Protein AF-A0A4U8UI12-F1 (afdb_monomer)

Structure (mmCIF, N/CA/C/O backbone):
data_AF-A0A4U8UI12-F1
#
_entry.id   AF-A0A4U8UI12-F1
#
loop_
_atom_site.group_PDB
_atom_site.id
_atom_site.type_symbol
_atom_site.label_atom_id
_atom_site.label_alt_id
_atom_site.label_comp_id
_atom_site.label_asym_id
_atom_site.label_entity_id
_atom_site.label_seq_id
_atom_site.pdbx_PDB_ins_code
_atom_site.Cartn_x
_atom_site.Cartn_y
_atom_site.Cartn_z
_atom_site.occupancy
_atom_site.B_iso_or_equiv
_atom_site.auth_seq_id
_atom_site.auth_comp_id
_atom_site.auth_asym_id
_atom_site.auth_atom_id
_atom_site.pdbx_PDB_model_num
ATOM 1 N N . MET A 1 1 ? 2.614 7.982 30.153 1.00 37.03 1 MET A N 1
ATOM 2 C CA . MET A 1 1 ? 3.238 7.340 31.330 1.00 37.03 1 MET A CA 1
ATOM 3 C C . MET A 1 1 ? 2.129 6.973 32.301 1.00 37.03 1 MET A C 1
ATOM 5 O O . MET A 1 1 ? 1.484 7.850 32.853 1.00 37.03 1 MET A O 1
ATOM 9 N N . ILE A 1 2 ? 1.827 5.678 32.359 1.00 34.72 2 ILE A N 1
ATOM 10 C CA . ILE A 1 2 ? 0.685 5.065 33.045 1.00 34.72 2 ILE A CA 1
ATOM 11 C C . ILE A 1 2 ? 1.024 4.913 34.526 1.00 34.72 2 ILE A C 1
ATOM 13 O O . ILE A 1 2 ? 1.987 4.217 34.833 1.00 34.72 2 ILE A O 1
ATOM 17 N N . LYS A 1 3 ? 0.227 5.488 35.432 1.00 36.47 3 LYS A N 1
ATOM 18 C CA . LYS A 1 3 ? 0.131 5.023 36.823 1.00 36.47 3 LYS A CA 1
ATOM 19 C C . LYS A 1 3 ? -1.282 5.250 37.360 1.00 36.47 3 LYS A C 1
ATOM 21 O O . LYS A 1 3 ? -1.868 6.298 37.129 1.00 36.47 3 LYS A O 1
ATOM 26 N N . ALA A 1 4 ? -1.737 4.253 38.118 1.00 38.12 4 ALA A N 1
ATOM 27 C CA . ALA A 1 4 ? -2.953 4.197 38.927 1.00 38.12 4 ALA A CA 1
ATOM 28 C C . ALA A 1 4 ? -4.263 3.841 38.201 1.00 38.12 4 ALA A C 1
ATOM 30 O O . ALA A 1 4 ? -5.193 4.635 38.132 1.00 38.12 4 ALA A O 1
ATOM 31 N N . ILE A 1 5 ? -4.385 2.575 37.788 1.00 41.59 5 ILE A N 1
ATOM 32 C CA . ILE A 1 5 ? -5.673 1.877 37.886 1.00 41.59 5 ILE A CA 1
ATOM 33 C C . ILE A 1 5 ? -5.458 0.658 38.781 1.00 41.59 5 ILE A C 1
ATOM 35 O O . ILE A 1 5 ? -4.545 -0.137 38.571 1.00 41.59 5 ILE A O 1
ATOM 39 N N . LEU A 1 6 ? -6.259 0.625 39.845 1.00 35.47 6 LEU A N 1
ATOM 40 C CA . LEU A 1 6 ? -6.230 -0.282 40.982 1.00 35.47 6 LEU A CA 1
ATOM 41 C C . LEU A 1 6 ? -6.020 -1.748 40.580 1.00 35.47 6 LEU A C 1
ATOM 43 O O . LEU A 1 6 ? -6.895 -2.391 40.006 1.00 35.47 6 LEU A O 1
ATOM 47 N N . VAL A 1 7 ? -4.887 -2.288 41.018 1.00 38.59 7 VAL A N 1
ATOM 48 C CA . VAL A 1 7 ? -4.714 -3.712 41.284 1.00 38.59 7 VAL A CA 1
ATOM 49 C C . VAL A 1 7 ? -5.579 -4.041 42.499 1.00 38.59 7 VAL A C 1
ATOM 51 O O . VAL A 1 7 ? -5.199 -3.777 43.638 1.00 38.59 7 VAL A O 1
ATOM 54 N N . VAL A 1 8 ? -6.766 -4.599 42.265 1.00 39.91 8 VAL A N 1
ATOM 55 C CA . VAL A 1 8 ? -7.391 -5.460 43.270 1.00 39.91 8 VAL A CA 1
ATOM 56 C C . VAL A 1 8 ? -6.657 -6.787 43.167 1.00 39.91 8 VAL A C 1
ATOM 58 O O . VAL A 1 8 ? -6.770 -7.508 42.179 1.00 39.91 8 VAL A O 1
ATOM 61 N N . ALA A 1 9 ? -5.813 -7.024 44.163 1.00 39.12 9 ALA A N 1
ATOM 62 C CA . ALA A 1 9 ? -4.976 -8.195 44.303 1.00 39.12 9 ALA A CA 1
ATOM 63 C C . ALA A 1 9 ? -5.789 -9.491 44.157 1.00 39.12 9 ALA A C 1
ATOM 65 O O . ALA A 1 9 ? -6.570 -9.852 45.032 1.00 39.12 9 ALA A O 1
ATOM 66 N N . LEU A 1 10 ? -5.527 -10.221 43.076 1.00 39.59 10 LEU A N 1
ATOM 67 C CA . LEU A 1 10 ? -5.654 -11.672 43.037 1.00 39.59 10 LEU A CA 1
ATOM 68 C C . LEU A 1 10 ? -4.244 -12.247 43.195 1.00 39.59 10 LEU A C 1
ATOM 70 O O . LEU A 1 10 ? -3.641 -12.776 42.267 1.00 39.59 10 LEU A O 1
ATOM 74 N N . PHE A 1 11 ? -3.721 -12.134 44.419 1.00 36.56 11 PHE A N 1
ATOM 75 C CA . PHE A 1 11 ? -2.868 -13.186 44.958 1.00 36.56 11 PHE A CA 1
ATOM 76 C C . PHE A 1 11 ? -3.765 -14.418 45.136 1.00 36.56 11 PHE A C 1
ATOM 78 O O . PHE A 1 11 ? -4.281 -14.679 46.218 1.00 36.56 11 PHE A O 1
ATOM 85 N N . CYS A 1 12 ? -3.964 -15.189 44.066 1.00 33.69 12 CYS A N 1
ATOM 86 C CA . CYS A 1 12 ? -4.248 -16.611 44.218 1.00 33.69 12 CYS A CA 1
ATOM 87 C C . CYS A 1 12 ? -2.922 -17.288 44.564 1.00 33.69 12 CYS A C 1
ATOM 89 O O . CYS A 1 12 ? -2.270 -17.904 43.723 1.00 33.69 12 CYS A O 1
ATOM 91 N N . GLY A 1 13 ? -2.501 -17.111 45.818 1.00 31.64 13 GLY A N 1
ATOM 92 C CA . GLY A 1 13 ? -1.560 -18.021 46.440 1.00 31.64 13 GLY A CA 1
ATOM 93 C C . GLY A 1 13 ? -2.164 -19.420 46.411 1.00 31.64 13 GLY A C 1
ATOM 94 O O . GLY A 1 13 ? -3.314 -19.627 46.799 1.00 31.64 13 GLY A O 1
ATOM 95 N N . LEU A 1 14 ? -1.380 -20.357 45.895 1.00 46.50 14 LEU A N 1
ATOM 96 C CA . LEU A 1 14 ? -1.535 -21.788 46.086 1.00 46.50 14 LEU A CA 1
ATOM 97 C C . LEU A 1 14 ? -1.848 -22.112 47.553 1.00 46.50 14 LEU A C 1
ATOM 99 O O . LEU A 1 14 ? -0.923 -22.193 48.345 1.00 46.50 14 LEU A O 1
ATOM 103 N N . SER A 1 15 ? -3.121 -22.302 47.899 1.00 38.47 15 SER A N 1
ATOM 104 C CA . SER A 1 15 ? -3.601 -23.206 48.956 1.00 38.47 15 SER A CA 1
ATOM 105 C C . SER A 1 15 ? -5.038 -22.849 49.333 1.00 38.47 15 SER A C 1
ATOM 107 O O . SER A 1 15 ? -5.297 -21.783 49.877 1.00 38.47 15 SER A O 1
ATOM 109 N N . GLN A 1 16 ? -5.954 -23.783 49.072 1.00 41.72 16 GLN A N 1
ATOM 110 C CA . GLN A 1 16 ? -7.142 -24.041 49.893 1.00 41.72 16 GLN A CA 1
ATOM 111 C C . GLN A 1 16 ? -7.985 -22.823 50.316 1.00 41.72 16 GLN A C 1
ATOM 113 O O . GLN A 1 16 ? -8.068 -22.507 51.494 1.00 41.72 16 GLN A O 1
ATOM 118 N N . ALA A 1 17 ? -8.689 -22.200 49.372 1.00 33.06 17 ALA A N 1
ATOM 119 C CA . ALA A 1 17 ? -9.977 -21.553 49.644 1.00 33.06 17 ALA A CA 1
ATOM 120 C C . ALA A 1 17 ? -10.657 -21.185 48.319 1.00 33.06 17 ALA A C 1
ATOM 122 O O . ALA A 1 17 ? -10.750 -20.017 47.950 1.00 33.06 17 ALA A O 1
ATOM 123 N N . PHE A 1 18 ? -11.182 -22.180 47.597 1.00 36.88 18 PHE A N 1
ATOM 124 C CA . PHE A 1 18 ? -12.304 -21.919 46.692 1.00 36.88 18 PHE A CA 1
ATOM 125 C C . PHE A 1 18 ? -13.528 -21.631 47.563 1.00 36.88 18 PHE A C 1
ATOM 127 O O . PHE A 1 18 ? -14.427 -22.456 47.710 1.00 36.88 18 PHE A O 1
ATOM 134 N N . GLN A 1 19 ? -13.544 -20.457 48.192 1.00 41.12 19 GLN A N 1
ATOM 135 C CA . GLN A 1 19 ? -14.760 -19.925 48.767 1.00 41.12 19 GLN A CA 1
ATOM 136 C C . GLN A 1 19 ? -15.598 -19.459 47.584 1.00 41.12 19 GLN A C 1
ATOM 138 O O . GLN A 1 19 ? -15.480 -18.343 47.091 1.00 41.12 19 GLN A O 1
ATOM 143 N N . GLN A 1 20 ? -16.354 -20.425 47.069 1.00 39.91 20 GLN A N 1
ATOM 144 C CA . GLN A 1 20 ? -17.488 -20.280 46.177 1.00 39.91 20 GLN A CA 1
ATOM 145 C C . GLN A 1 20 ? -18.163 -18.930 46.456 1.00 39.91 20 GLN A C 1
ATOM 147 O O . GLN A 1 20 ? -18.780 -18.753 47.509 1.00 39.91 20 GLN A O 1
ATOM 152 N N . CYS A 1 21 ? -18.009 -17.958 45.551 1.00 45.44 21 CYS A N 1
ATOM 153 C CA . CYS A 1 21 ? -18.784 -16.726 45.623 1.00 45.44 21 CYS A CA 1
ATOM 154 C C . CYS A 1 21 ? -20.259 -17.142 45.577 1.00 45.44 21 CYS A C 1
ATOM 156 O O . CYS A 1 21 ? -20.741 -17.615 44.546 1.00 45.44 21 CYS A O 1
ATOM 158 N N . LYS A 1 22 ? -20.953 -17.051 46.718 1.00 48.59 22 LYS A N 1
ATOM 159 C CA . LYS A 1 22 ? -22.380 -17.362 46.830 1.00 48.59 22 LYS A CA 1
ATOM 160 C C . LYS A 1 22 ? -23.117 -16.445 45.851 1.00 48.59 22 LYS A C 1
ATOM 162 O O . LYS A 1 22 ? -22.960 -15.227 45.907 1.00 48.59 22 LYS A O 1
ATOM 167 N N . GLY A 1 23 ? -23.836 -17.040 44.901 1.00 51.25 23 GLY A N 1
ATOM 168 C CA . GLY A 1 23 ? -24.286 -16.433 43.639 1.00 51.25 23 GLY A CA 1
ATOM 169 C C . GLY A 1 23 ? -25.337 -15.316 43.716 1.00 51.25 23 GLY A C 1
ATOM 170 O O . GLY A 1 23 ? -26.163 -15.209 42.816 1.00 51.25 23 GLY A O 1
ATOM 171 N N . ASN A 1 24 ? -25.340 -14.495 44.765 1.00 58.19 24 ASN A N 1
ATOM 172 C CA . ASN A 1 24 ? -26.371 -13.499 45.046 1.00 58.19 24 ASN A CA 1
ATOM 173 C C . ASN A 1 24 ? -25.857 -12.265 45.819 1.00 58.19 24 ASN A C 1
ATOM 175 O O . ASN A 1 24 ? -26.635 -11.347 46.090 1.00 58.19 24 ASN A O 1
ATOM 179 N N . GLU A 1 25 ? -24.562 -12.185 46.139 1.00 68.56 25 GLU A N 1
ATOM 180 C CA . GLU A 1 25 ? -23.980 -10.982 46.746 1.00 68.56 25 GLU A CA 1
ATOM 181 C C . GLU A 1 25 ? -23.812 -9.865 45.708 1.00 68.56 25 GLU A C 1
ATOM 183 O O . GLU A 1 25 ? -23.220 -10.050 44.644 1.00 68.56 25 GLU A O 1
ATOM 188 N N . LYS A 1 26 ? -24.368 -8.686 46.013 1.00 74.88 26 LYS A N 1
ATOM 189 C CA . LYS A 1 26 ? -24.303 -7.521 45.127 1.00 74.88 26 LYS A CA 1
ATOM 190 C C . LYS A 1 26 ? -22.991 -6.766 45.335 1.00 74.88 26 LYS A C 1
ATOM 192 O O . LYS A 1 26 ? -22.711 -6.282 46.430 1.00 74.88 26 LYS A O 1
ATOM 197 N N . ILE A 1 27 ? -22.231 -6.595 44.264 1.00 77.75 27 ILE A N 1
ATOM 198 C CA . ILE A 1 27 ? -21.024 -5.773 44.203 1.00 77.75 27 ILE A CA 1
ATOM 199 C C . ILE A 1 27 ? -21.448 -4.310 44.052 1.00 77.75 27 ILE A C 1
ATOM 201 O O . ILE A 1 27 ? -22.275 -3.983 43.203 1.00 77.75 27 ILE A O 1
ATOM 205 N N . THR A 1 28 ? -20.905 -3.424 44.887 1.00 79.75 28 THR A N 1
ATOM 206 C CA . THR A 1 28 ? -21.217 -1.987 44.838 1.00 79.75 28 THR A CA 1
ATOM 207 C C . THR A 1 28 ? -20.112 -1.242 44.101 1.00 79.75 28 THR A C 1
ATOM 209 O O . THR A 1 28 ? -18.948 -1.300 44.496 1.00 79.75 28 THR A O 1
ATOM 212 N N . ASP A 1 29 ? -20.480 -0.526 43.046 1.00 76.12 29 ASP A N 1
ATOM 213 C CA . ASP A 1 29 ? -19.615 0.446 42.394 1.00 76.12 29 ASP A CA 1
ATOM 214 C C . ASP A 1 29 ? -19.362 1.611 43.356 1.00 76.12 29 ASP A C 1
ATOM 216 O O . ASP A 1 29 ? -20.285 2.302 43.787 1.00 76.12 29 ASP A O 1
ATOM 220 N N . LYS A 1 30 ? -18.092 1.824 43.703 1.00 77.19 30 LYS A N 1
ATOM 221 C CA . LYS A 1 30 ? -17.677 2.866 44.646 1.00 77.19 30 LYS A CA 1
ATOM 222 C C . LYS A 1 30 ? -17.880 4.285 44.112 1.00 77.19 30 LYS A C 1
ATOM 224 O O . LYS A 1 30 ? -18.014 5.195 44.920 1.00 77.19 30 LYS A O 1
ATOM 229 N N . ALA A 1 31 ? -17.883 4.481 42.795 1.00 76.94 31 ALA A N 1
ATOM 230 C CA . ALA A 1 31 ? -18.029 5.799 42.185 1.00 76.94 31 ALA A CA 1
ATOM 231 C C . ALA A 1 31 ? -19.498 6.221 42.085 1.00 76.94 31 ALA A C 1
ATOM 233 O O . ALA A 1 31 ? -19.823 7.386 42.289 1.00 76.94 31 ALA A O 1
ATOM 234 N N . THR A 1 32 ? -20.389 5.275 41.782 1.00 84.81 32 THR A N 1
ATOM 235 C CA . THR A 1 32 ? -21.806 5.573 41.514 1.00 84.81 32 THR A CA 1
ATOM 236 C C . THR A 1 32 ? -22.753 5.101 42.616 1.00 84.81 32 THR A C 1
ATOM 238 O O . THR A 1 32 ? -23.941 5.413 42.585 1.00 84.81 32 THR A O 1
ATOM 241 N N . GLY A 1 33 ? -22.265 4.311 43.578 1.00 85.00 33 GLY A N 1
ATOM 242 C CA . GLY A 1 33 ? -23.086 3.655 44.600 1.00 85.00 33 GLY A CA 1
ATOM 243 C C . GLY A 1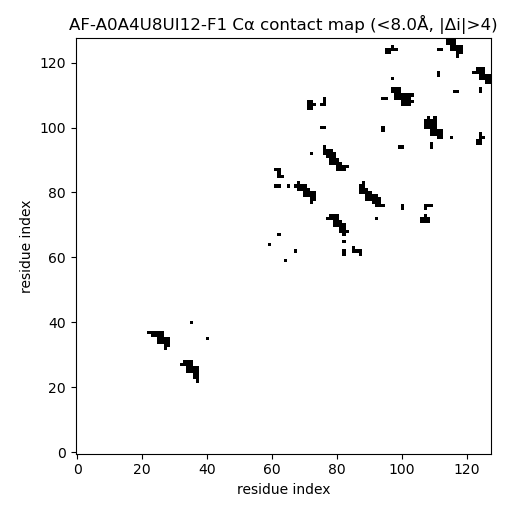 33 ? -24.004 2.558 44.046 1.00 85.00 33 GLY A C 1
ATOM 244 O O . GLY A 1 33 ? -24.777 1.957 44.798 1.00 85.00 33 GLY A O 1
ATOM 245 N N . LYS A 1 34 ? -23.944 2.280 42.738 1.00 83.69 34 LYS A N 1
ATOM 246 C CA . LYS A 1 34 ? -24.818 1.318 42.073 1.00 83.69 34 LYS A CA 1
ATOM 247 C C . LYS A 1 34 ? -24.415 -0.109 42.428 1.00 83.69 34 LYS A C 1
ATOM 249 O O . LYS A 1 34 ? -23.237 -0.447 42.494 1.00 83.69 34 LYS A O 1
ATOM 254 N N . LYS A 1 35 ? -25.416 -0.954 42.666 1.00 86.81 35 LYS A N 1
ATOM 255 C CA . LYS A 1 35 ? -25.240 -2.348 43.079 1.00 86.81 35 LYS A CA 1
ATOM 256 C C . LYS A 1 35 ? -25.518 -3.276 41.906 1.00 86.81 35 LYS A C 1
ATOM 258 O O . LYS A 1 35 ? -26.566 -3.146 41.282 1.00 86.81 35 LYS A O 1
ATOM 263 N N . TYR A 1 36 ? -24.619 -4.221 41.669 1.00 80.38 36 TYR A N 1
ATOM 264 C CA . TYR A 1 36 ? -24.707 -5.191 40.586 1.00 80.38 36 TYR A CA 1
ATOM 265 C C . TYR A 1 36 ? -24.544 -6.609 41.113 1.00 80.38 36 TYR A C 1
ATOM 267 O O . TYR A 1 36 ? -23.694 -6.881 41.958 1.00 80.38 36 TYR A O 1
ATOM 275 N N . THR A 1 37 ? -25.328 -7.532 40.586 1.00 85.44 37 THR A N 1
ATOM 276 C CA . THR A 1 37 ? -25.077 -8.966 40.725 1.00 85.44 37 THR A CA 1
ATOM 277 C C . THR A 1 37 ? -23.883 -9.390 39.857 1.00 85.44 37 THR A C 1
ATOM 279 O O . THR A 1 37 ? -23.563 -8.720 38.866 1.00 85.44 37 THR A O 1
ATOM 282 N N . PRO A 1 38 ? 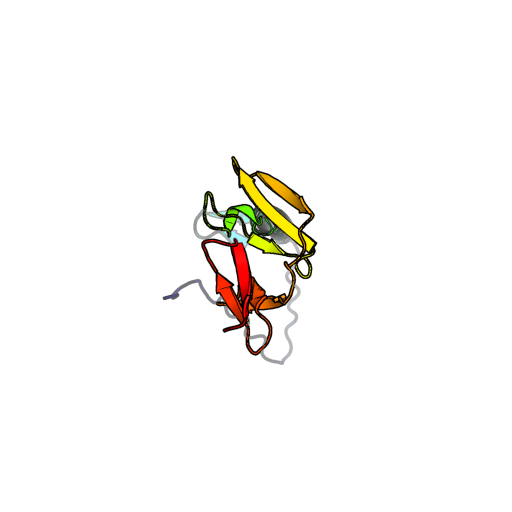-23.224 -10.521 40.170 1.00 80.69 38 PRO A N 1
ATOM 283 C CA . PRO A 1 38 ? -22.171 -11.075 39.319 1.00 80.69 38 PRO A CA 1
ATOM 284 C C . PRO A 1 38 ? -22.630 -11.311 37.869 1.00 80.69 38 PRO A C 1
ATOM 286 O O . PRO A 1 38 ? -21.869 -11.077 36.932 1.00 80.69 38 PRO A O 1
ATOM 289 N N . GLN A 1 39 ? -23.888 -11.716 37.666 1.00 80.75 39 GLN A N 1
ATOM 290 C CA . GLN A 1 39 ? -24.480 -11.936 36.344 1.00 80.75 39 GLN A CA 1
ATOM 291 C C . GLN A 1 39 ? -24.697 -10.627 35.569 1.00 80.75 39 GLN A C 1
ATOM 293 O O . GLN A 1 39 ? -24.415 -10.575 34.370 1.00 80.75 39 GLN A O 1
ATOM 298 N N . GLU A 1 40 ? -25.144 -9.556 36.232 1.00 85.62 40 GLU A N 1
ATOM 299 C CA . GLU A 1 40 ? -25.269 -8.228 35.608 1.00 85.62 40 GLU A CA 1
ATOM 300 C C . GLU A 1 40 ? -23.900 -7.677 35.194 1.00 85.62 40 GLU A C 1
ATOM 302 O O . GLU A 1 40 ? -23.754 -7.160 34.088 1.00 85.62 40 GLU A O 1
ATOM 307 N N . LEU A 1 41 ? -22.870 -7.852 36.028 1.00 83.25 41 LEU A N 1
ATOM 308 C CA . LEU A 1 41 ? -21.500 -7.453 35.685 1.00 83.25 41 LEU A CA 1
ATOM 309 C C . LEU A 1 41 ? -20.932 -8.258 34.520 1.00 83.25 41 LEU A C 1
ATOM 311 O O . LEU A 1 41 ? -20.279 -7.694 33.643 1.00 83.25 41 LEU A O 1
ATOM 315 N N . LEU A 1 42 ? -21.200 -9.564 34.476 1.00 84.25 42 LEU A N 1
ATOM 316 C CA . LEU A 1 42 ? -20.792 -10.401 33.352 1.00 84.25 42 LEU A CA 1
ATOM 317 C C . LEU A 1 42 ? -21.469 -9.956 32.049 1.00 84.25 42 LEU A C 1
ATOM 319 O O . LEU A 1 42 ? -20.829 -9.942 31.000 1.00 84.25 42 LEU A O 1
ATOM 323 N N . THR A 1 43 ? -22.742 -9.568 32.117 1.00 89.12 43 THR A N 1
ATOM 324 C CA . THR A 1 43 ? -23.495 -9.059 30.961 1.00 89.12 43 THR A CA 1
ATOM 325 C C . THR A 1 43 ? -22.920 -7.729 30.478 1.00 89.12 43 THR A C 1
ATOM 327 O O . THR A 1 43 ? -22.583 -7.605 29.304 1.00 89.12 43 THR A O 1
ATOM 330 N N . LEU A 1 44 ? -22.681 -6.782 31.389 1.00 87.56 44 LEU A N 1
ATOM 331 C CA . LEU A 1 44 ? -22.051 -5.493 31.078 1.00 87.56 44 LEU A CA 1
ATOM 332 C C . LEU A 1 44 ? -20.643 -5.650 30.495 1.00 87.56 44 LEU A C 1
ATOM 334 O O . LEU A 1 44 ? -20.283 -4.950 29.552 1.00 87.56 44 LEU A O 1
ATOM 338 N N . SER A 1 45 ? -19.853 -6.587 31.023 1.00 85.38 45 SER A N 1
ATOM 339 C CA . SER A 1 45 ? -18.522 -6.904 30.495 1.00 85.38 45 SER A CA 1
ATOM 340 C C . SER A 1 45 ? -18.599 -7.409 29.053 1.00 85.38 45 SER A C 1
ATOM 342 O O . SER A 1 45 ? -17.873 -6.918 28.191 1.00 85.38 45 SER A O 1
ATOM 344 N N . LYS A 1 46 ? -19.533 -8.321 28.753 1.00 88.00 46 LYS A N 1
ATOM 345 C CA . LYS A 1 46 ? -19.758 -8.828 27.389 1.00 88.00 46 LYS A CA 1
ATOM 346 C C . LYS A 1 46 ? -20.248 -7.740 26.434 1.00 88.00 46 LYS A C 1
ATOM 348 O O . LYS A 1 46 ? -19.763 -7.659 25.310 1.00 88.00 46 LYS A O 1
ATOM 353 N N . GLU A 1 47 ? -21.168 -6.881 26.870 1.00 89.25 47 GLU A N 1
ATOM 354 C CA . GLU A 1 47 ? -21.625 -5.735 26.073 1.00 89.25 47 GLU A CA 1
ATOM 355 C C . GLU A 1 47 ? -20.483 -4.761 25.773 1.00 89.25 47 GLU A C 1
ATOM 357 O O . GLU A 1 47 ? -20.335 -4.303 24.639 1.00 89.25 47 GLU A O 1
ATOM 362 N N . LEU A 1 48 ? -19.647 -4.464 26.771 1.00 83.44 48 LEU A N 1
ATOM 363 C CA . LEU A 1 48 ? -18.487 -3.597 26.604 1.00 83.44 48 LEU A CA 1
ATOM 364 C C . LEU A 1 48 ? -17.451 -4.225 25.668 1.00 83.44 48 LEU A C 1
ATOM 366 O O . LEU A 1 48 ? -16.922 -3.528 24.809 1.00 83.44 48 LEU A O 1
ATOM 370 N N . GLN A 1 49 ? -17.202 -5.532 25.780 1.00 80.06 49 GLN A N 1
ATOM 371 C CA . GLN A 1 49 ? -16.359 -6.276 24.841 1.00 80.06 49 GLN A CA 1
ATOM 372 C C . GLN A 1 49 ? -16.918 -6.208 23.413 1.00 80.06 49 GLN A C 1
ATOM 374 O O . GLN A 1 49 ? -16.165 -5.931 22.484 1.00 80.06 49 GLN A O 1
ATOM 379 N N . GLY A 1 50 ? -18.233 -6.367 23.229 1.00 77.50 50 GLY A N 1
ATOM 380 C CA . GLY A 1 50 ? -18.890 -6.207 21.927 1.00 77.50 50 GLY A CA 1
ATOM 381 C C . GLY A 1 50 ? -18.737 -4.796 21.349 1.00 77.50 50 GLY A C 1
ATOM 382 O O . GLY A 1 50 ? -18.421 -4.639 20.172 1.00 77.50 50 GLY A O 1
ATOM 383 N N . LYS A 1 51 ? -18.877 -3.760 22.185 1.00 81.50 51 LYS A N 1
ATOM 384 C CA . LYS A 1 51 ? -18.658 -2.359 21.786 1.00 81.50 51 LYS A CA 1
ATOM 385 C C . LYS A 1 51 ? -17.192 -2.056 21.481 1.00 81.50 51 LYS A C 1
ATOM 387 O O . LYS A 1 51 ? -16.914 -1.348 20.524 1.00 81.50 51 LYS A O 1
ATOM 392 N N . LEU A 1 52 ? -16.253 -2.607 22.247 1.00 69.19 52 LEU A N 1
ATOM 393 C CA . LEU A 1 52 ? -14.819 -2.478 21.982 1.00 69.19 52 LEU A CA 1
ATOM 394 C C . LEU A 1 52 ? -14.429 -3.161 20.673 1.00 69.19 52 LEU A C 1
ATOM 396 O O . LEU A 1 52 ? -13.653 -2.593 19.915 1.00 69.19 52 LEU A O 1
ATOM 400 N N . LEU A 1 53 ? -14.999 -4.328 20.367 1.00 66.94 53 LEU A N 1
ATOM 401 C CA . LEU A 1 53 ? -14.833 -4.966 19.061 1.00 66.94 53 LEU A CA 1
ATOM 402 C C . LEU A 1 53 ? -15.447 -4.116 17.944 1.00 66.94 53 LEU A C 1
ATOM 404 O O . LEU A 1 53 ? -14.847 -4.013 16.883 1.00 66.94 53 LEU A O 1
ATOM 408 N N . ALA A 1 54 ? -16.581 -3.452 18.172 1.00 67.62 54 ALA A N 1
ATOM 409 C CA . ALA A 1 54 ? -17.149 -2.516 17.199 1.00 67.62 54 ALA A CA 1
ATOM 410 C C . ALA A 1 54 ? -16.272 -1.263 16.987 1.00 67.62 54 ALA A C 1
ATOM 412 O O . ALA A 1 54 ? -16.133 -0.807 15.857 1.00 67.62 54 ALA A O 1
ATOM 413 N N . CYS A 1 55 ? -15.643 -0.737 18.042 1.00 65.94 55 CYS A N 1
ATOM 414 C CA . CYS A 1 55 ? -14.731 0.410 17.953 1.00 65.94 55 CYS A CA 1
ATOM 415 C C . CYS A 1 55 ? -13.319 0.039 17.458 1.00 65.94 55 CYS A C 1
ATOM 417 O O . CYS A 1 55 ? -12.622 0.896 16.927 1.00 65.94 55 CYS A O 1
ATOM 419 N N . GLY A 1 56 ? -12.873 -1.204 17.665 1.00 53.09 56 GLY A N 1
ATOM 420 C CA . GLY A 1 56 ? -11.515 -1.681 17.370 1.00 53.09 56 GLY A CA 1
ATOM 421 C C . GLY A 1 56 ? -11.385 -2.519 16.094 1.00 53.09 56 GLY A C 1
ATOM 422 O O . GLY A 1 56 ? -10.275 -2.689 15.600 1.00 53.09 56 GLY A O 1
ATOM 423 N N . ASN A 1 57 ? -12.494 -3.016 15.530 1.00 54.38 57 ASN A N 1
ATOM 424 C CA . ASN A 1 57 ? -12.515 -3.721 14.239 1.00 54.38 57 ASN A CA 1
ATOM 425 C C . ASN A 1 57 ? -12.679 -2.796 13.034 1.00 54.38 57 ASN A C 1
ATOM 427 O O . ASN A 1 57 ? -12.905 -3.273 11.919 1.00 54.38 57 ASN A O 1
ATOM 431 N N . THR A 1 58 ? -12.501 -1.488 13.196 1.00 54.62 58 THR A N 1
ATOM 432 C CA . THR A 1 58 ? -12.078 -0.688 12.053 1.00 54.62 58 THR A CA 1
ATOM 433 C C . THR A 1 58 ? -10.645 -1.112 11.751 1.00 54.62 58 THR A C 1
ATOM 435 O O . THR A 1 58 ? -9.692 -0.519 12.258 1.00 54.62 58 THR A O 1
ATOM 438 N N . LYS A 1 59 ? -10.474 -2.192 10.968 1.00 57.66 59 LYS A N 1
ATOM 439 C CA . LYS A 1 59 ? -9.241 -2.387 10.199 1.00 57.66 59 LYS A CA 1
ATOM 440 C C . LYS A 1 59 ? -8.936 -1.013 9.625 1.00 57.66 59 LYS A C 1
ATOM 442 O O . LYS A 1 59 ? -9.802 -0.496 8.921 1.00 57.66 59 LYS A O 1
ATOM 447 N N . LYS A 1 60 ? -7.801 -0.411 10.004 1.00 61.38 60 LYS A N 1
ATOM 448 C CA . LYS A 1 60 ? -7.378 0.869 9.429 1.00 61.38 60 LYS A CA 1
ATOM 449 C C . LYS A 1 60 ? -7.539 0.721 7.928 1.00 61.38 60 LYS A C 1
ATOM 451 O O . LYS A 1 60 ? -6.918 -0.159 7.331 1.00 61.38 60 LYS A O 1
ATOM 456 N N . GLN A 1 61 ? -8.485 1.463 7.375 1.00 73.75 61 GLN A N 1
ATOM 457 C CA . GLN A 1 61 ? -8.764 1.395 5.960 1.00 73.75 61 GLN A CA 1
ATOM 458 C C . GLN A 1 61 ? -7.520 1.943 5.265 1.00 73.75 61 GLN A C 1
ATOM 460 O O . GLN A 1 61 ? -6.861 2.821 5.816 1.00 73.75 61 GLN A O 1
ATOM 465 N N . ASP A 1 62 ? -7.183 1.464 4.068 1.00 84.19 62 ASP A N 1
ATOM 466 C CA . ASP A 1 62 ? -6.007 1.969 3.342 1.00 84.19 62 ASP A CA 1
ATOM 467 C C . ASP A 1 62 ? -5.991 3.515 3.296 1.00 84.19 62 ASP A C 1
ATOM 469 O O . ASP A 1 62 ? -4.956 4.154 3.467 1.00 84.19 62 ASP A O 1
ATOM 473 N N . CYS A 1 63 ? -7.168 4.137 3.182 1.00 86.19 63 CYS A N 1
ATOM 474 C CA . CYS A 1 63 ? -7.328 5.591 3.167 1.00 86.19 63 CYS A CA 1
ATOM 475 C C . CYS A 1 63 ? -7.154 6.303 4.522 1.00 86.19 63 CYS A C 1
ATOM 477 O O . CYS A 1 63 ? -7.081 7.527 4.531 1.00 86.19 63 CYS A O 1
ATOM 479 N N . ASP A 1 64 ? -7.042 5.574 5.634 1.00 84.75 64 ASP A N 1
ATOM 480 C CA . ASP A 1 64 ? -6.703 6.117 6.959 1.00 84.75 64 ASP A CA 1
ATOM 481 C C . ASP A 1 64 ? -5.184 6.202 7.178 1.00 84.75 64 ASP A C 1
ATOM 483 O O . ASP A 1 64 ? -4.712 6.896 8.082 1.00 84.75 64 ASP A O 1
ATOM 487 N N . THR A 1 65 ? -4.408 5.441 6.401 1.00 82.88 65 THR A N 1
ATOM 488 C CA . THR A 1 65 ? -2.949 5.317 6.549 1.00 82.88 65 THR A CA 1
ATOM 489 C C . THR A 1 65 ? -2.170 5.910 5.392 1.00 82.88 65 THR A C 1
ATOM 491 O O . THR A 1 65 ? -1.016 6.291 5.581 1.00 82.88 65 THR A O 1
ATOM 494 N N . MET A 1 66 ? -2.771 5.986 4.205 1.00 84.19 66 MET A N 1
ATOM 495 C CA . MET A 1 66 ? -2.094 6.506 3.025 1.00 84.19 66 MET A CA 1
ATOM 496 C C . MET A 1 66 ? -2.161 8.039 2.959 1.00 84.19 66 MET A C 1
ATOM 498 O O . MET A 1 66 ? -3.195 8.630 3.274 1.00 84.19 66 MET A O 1
ATOM 502 N N . PRO A 1 67 ? -1.075 8.711 2.532 1.00 70.31 67 PRO A N 1
ATOM 503 C CA . PRO A 1 67 ? -1.055 10.163 2.408 1.00 70.31 67 PRO A CA 1
ATOM 504 C C . PRO A 1 67 ? -2.093 10.656 1.379 1.00 70.31 67 PRO A C 1
ATOM 506 O O . PRO A 1 67 ? -2.236 10.049 0.313 1.00 70.31 67 PRO A O 1
ATOM 509 N N . PRO A 1 68 ? -2.802 11.769 1.656 1.00 67.88 68 PRO A N 1
ATOM 510 C CA . PRO A 1 68 ? -3.829 12.288 0.759 1.00 67.88 68 PRO A CA 1
ATOM 511 C C . PRO A 1 68 ? -3.238 12.667 -0.604 1.00 67.88 68 PRO A C 1
ATOM 513 O O . PRO A 1 68 ? -2.116 13.165 -0.690 1.00 67.88 68 PRO A O 1
ATOM 516 N N . LEU A 1 69 ? -4.018 12.443 -1.669 1.00 70.69 69 LEU A N 1
ATOM 517 C CA . LEU A 1 69 ? -3.686 12.783 -3.064 1.00 70.69 69 LEU A CA 1
ATOM 518 C C . LEU A 1 69 ? -2.435 12.094 -3.642 1.00 70.69 69 LEU A C 1
ATOM 520 O O . LEU A 1 69 ? -1.969 12.476 -4.714 1.00 70.69 69 LEU A O 1
ATOM 524 N N . LYS A 1 70 ? -1.903 11.061 -2.982 1.00 85.06 70 LYS A N 1
ATOM 525 C CA . LYS A 1 70 ? -0.817 10.239 -3.523 1.00 85.06 70 LYS A CA 1
ATOM 526 C C . LYS A 1 70 ? -1.332 8.872 -3.944 1.00 85.06 70 LYS A C 1
ATOM 528 O O . LYS A 1 70 ? -2.080 8.221 -3.217 1.00 85.06 70 LYS A O 1
ATOM 533 N N . SER A 1 71 ? -0.907 8.434 -5.126 1.00 91.50 71 SER A N 1
ATOM 534 C CA . SER A 1 71 ? -1.094 7.050 -5.540 1.00 91.50 71 SER A CA 1
ATOM 535 C C . SER A 1 71 ? 0.005 6.163 -4.971 1.00 91.50 71 SER A C 1
ATOM 537 O O . SER A 1 71 ? 1.145 6.612 -4.866 1.00 91.50 71 SER A O 1
ATOM 539 N N . TRP A 1 72 ? -0.303 4.899 -4.708 1.00 92.75 72 TRP A N 1
ATOM 540 C CA . TRP A 1 72 ? 0.689 3.900 -4.312 1.00 92.75 72 TRP A CA 1
ATOM 541 C C . TRP A 1 72 ? 0.477 2.589 -5.054 1.00 92.75 72 TRP A 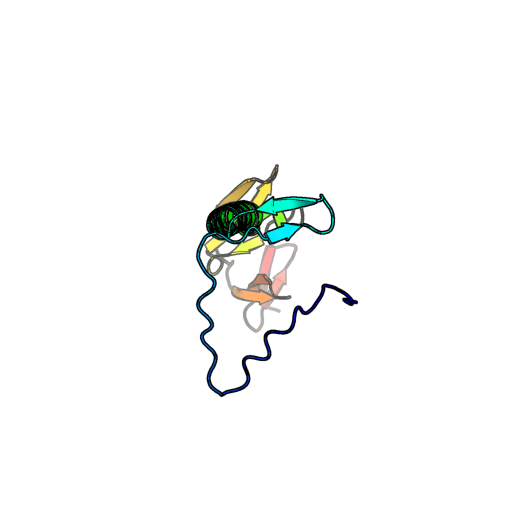C 1
ATOM 543 O O . TRP A 1 72 ? -0.621 2.298 -5.535 1.00 92.75 72 TRP A O 1
ATOM 553 N N . ILE A 1 73 ? 1.537 1.795 -5.131 1.00 94.62 73 ILE A N 1
ATOM 554 C CA . ILE A 1 73 ? 1.529 0.493 -5.782 1.00 94.62 73 ILE A CA 1
ATOM 555 C C . ILE A 1 73 ? 1.303 -0.598 -4.723 1.00 94.62 73 ILE A C 1
ATOM 557 O O . ILE A 1 73 ? 1.742 -0.475 -3.581 1.00 94.62 73 ILE A O 1
ATOM 561 N N . SER A 1 74 ? 0.566 -1.647 -5.077 1.00 93.69 74 SER A N 1
ATOM 562 C CA . SER A 1 74 ? 0.329 -2.811 -4.217 1.00 93.69 74 SER A CA 1
ATOM 563 C C . SER A 1 74 ? 0.235 -4.094 -5.038 1.00 93.69 74 SER A C 1
ATOM 565 O O . SER A 1 74 ? 0.233 -4.049 -6.268 1.00 93.69 74 SER A O 1
ATOM 567 N N . ASP A 1 75 ? 0.064 -5.221 -4.340 1.00 95.00 75 ASP A N 1
ATOM 568 C CA . ASP A 1 75 ? -0.255 -6.517 -4.949 1.00 95.00 75 ASP A CA 1
ATOM 569 C C . ASP A 1 75 ? 0.807 -6.946 -5.976 1.00 95.00 75 ASP A C 1
ATOM 571 O O . ASP A 1 75 ? 0.526 -7.117 -7.158 1.00 95.00 75 ASP A O 1
ATOM 575 N N . ASN A 1 76 ? 2.071 -7.015 -5.538 1.00 95.31 76 ASN A N 1
ATOM 576 C CA . ASN A 1 76 ? 3.236 -7.318 -6.384 1.00 95.31 76 ASN A CA 1
ATOM 577 C C . ASN A 1 76 ? 3.300 -6.457 -7.656 1.00 95.31 76 ASN A C 1
ATOM 579 O O . ASN A 1 76 ? 3.515 -6.944 -8.763 1.00 95.31 76 ASN A O 1
ATOM 583 N N . CYS A 1 77 ? 3.078 -5.158 -7.481 1.00 95.25 77 CYS A N 1
ATOM 584 C CA . CYS A 1 77 ? 3.065 -4.152 -8.531 1.00 95.25 77 CYS A CA 1
ATOM 585 C C . CYS A 1 77 ? 1.995 -4.309 -9.611 1.00 95.25 77 CYS A C 1
ATOM 587 O O . CYS A 1 77 ? 2.020 -3.568 -10.595 1.00 95.25 77 CYS A O 1
ATOM 589 N N . THR A 1 78 ? 1.011 -5.184 -9.397 1.00 97.25 78 THR A N 1
ATOM 590 C CA . THR A 1 78 ? -0.099 -5.393 -10.336 1.00 97.25 78 THR A CA 1
ATOM 591 C C . THR A 1 78 ? -1.218 -4.365 -10.182 1.00 97.25 78 THR A C 1
ATOM 593 O O . THR A 1 78 ? -2.092 -4.263 -11.046 1.00 97.25 78 THR A O 1
ATOM 596 N N . LYS A 1 79 ? -1.201 -3.573 -9.100 1.00 96.69 79 LYS A N 1
ATOM 597 C CA . LYS A 1 79 ? -2.225 -2.565 -8.806 1.00 96.69 79 LYS A CA 1
ATOM 598 C C . LYS A 1 79 ? -1.627 -1.214 -8.454 1.00 96.69 79 LYS A C 1
ATOM 600 O O . LYS A 1 79 ? -0.706 -1.122 -7.644 1.00 96.69 79 LYS A O 1
ATOM 605 N N . LYS A 1 80 ? -2.228 -0.157 -8.996 1.00 95.19 80 LYS A N 1
ATOM 606 C CA . LYS A 1 80 ? -2.022 1.231 -8.575 1.00 95.19 80 LYS A CA 1
ATOM 607 C C . LYS A 1 80 ? -3.298 1.740 -7.926 1.00 95.19 80 LYS A C 1
ATOM 609 O O . LYS A 1 80 ? -4.387 1.611 -8.479 1.00 95.19 80 LYS A O 1
ATOM 614 N N . ASN A 1 81 ? -3.153 2.318 -6.746 1.00 94.38 81 ASN A N 1
ATOM 615 C CA . ASN A 1 81 ? -4.256 2.705 -5.885 1.00 94.38 81 ASN A CA 1
ATOM 616 C C . ASN A 1 81 ? -4.229 4.206 -5.633 1.00 94.38 81 ASN A C 1
ATOM 618 O O . ASN A 1 81 ? -3.161 4.815 -5.632 1.00 94.38 81 ASN A O 1
ATOM 622 N N . VAL A 1 82 ? -5.389 4.789 -5.360 1.00 93.06 82 VAL A N 1
ATOM 623 C CA . VAL A 1 82 ? -5.528 6.163 -4.873 1.00 93.06 82 VAL A CA 1
ATOM 624 C C . VAL A 1 82 ? -6.735 6.259 -3.946 1.00 93.06 82 VAL A C 1
ATOM 626 O O . VAL A 1 82 ? -7.727 5.552 -4.124 1.00 93.06 82 VAL A O 1
ATOM 629 N N . CYS A 1 83 ? -6.666 7.147 -2.960 1.00 91.56 83 CYS A N 1
ATOM 630 C CA . CYS A 1 83 ? -7.799 7.476 -2.105 1.00 91.56 83 CYS A CA 1
ATOM 631 C C . CYS A 1 83 ? -8.407 8.816 -2.517 1.00 91.56 83 CYS A C 1
ATOM 633 O O . CYS A 1 83 ? -7.712 9.829 -2.571 1.00 91.56 83 CYS A O 1
ATOM 635 N N . VAL A 1 84 ? -9.716 8.821 -2.775 1.00 88.62 84 VAL A N 1
ATOM 636 C CA . VAL A 1 84 ? -10.508 10.027 -3.060 1.00 88.62 84 VAL A CA 1
ATOM 637 C C . VAL A 1 84 ? -11.754 9.986 -2.181 1.00 88.62 84 VAL A C 1
ATOM 639 O O . VAL A 1 84 ? -12.496 9.006 -2.217 1.00 88.62 84 VAL A O 1
ATOM 642 N N . ASN A 1 85 ? -11.982 11.027 -1.374 1.00 86.56 85 ASN A N 1
ATOM 643 C CA . ASN A 1 85 ? -13.095 11.103 -0.413 1.00 86.56 85 ASN A CA 1
ATOM 644 C C . ASN A 1 85 ? -13.200 9.855 0.493 1.00 86.56 85 ASN A C 1
ATOM 646 O O . ASN A 1 85 ? -14.268 9.257 0.607 1.00 86.56 85 ASN A O 1
ATOM 650 N N . ASN A 1 86 ? -12.078 9.422 1.087 1.00 84.56 86 ASN A N 1
ATOM 651 C CA . ASN A 1 86 ? -11.961 8.206 1.916 1.00 84.56 86 ASN A CA 1
ATOM 652 C C . ASN A 1 86 ? -12.386 6.891 1.234 1.00 84.56 86 ASN A C 1
ATOM 654 O O . ASN A 1 86 ? -12.584 5.872 1.896 1.00 84.56 86 ASN A O 1
ATOM 658 N N . LYS A 1 87 ? -12.485 6.876 -0.097 1.00 86.81 87 LYS A N 1
ATOM 659 C CA . LYS A 1 87 ? -12.744 5.672 -0.883 1.00 86.81 87 LYS A CA 1
ATOM 660 C C . L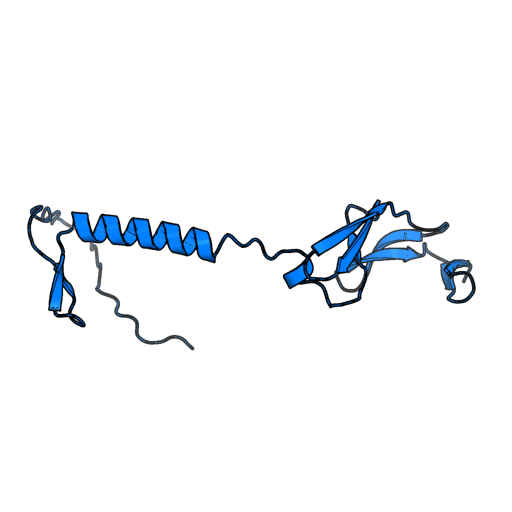YS A 1 87 ? -11.515 5.314 -1.710 1.00 86.81 87 LYS A C 1
ATOM 662 O O . LYS A 1 87 ? -10.944 6.172 -2.383 1.00 86.81 87 LYS A O 1
ATOM 667 N N . LYS A 1 88 ? -11.122 4.039 -1.654 1.00 90.06 88 LYS A N 1
ATOM 668 C CA . LYS A 1 88 ? -10.022 3.488 -2.448 1.00 90.06 88 LYS A CA 1
ATOM 669 C C . LYS A 1 88 ? -10.499 3.205 -3.870 1.00 90.06 88 LYS A C 1
ATOM 671 O O . LYS A 1 88 ? -11.541 2.579 -4.062 1.00 90.06 88 LYS A O 1
ATOM 676 N N . TYR A 1 89 ? -9.712 3.645 -4.839 1.00 92.81 89 TYR A N 1
ATOM 677 C CA . TYR A 1 89 ? -9.848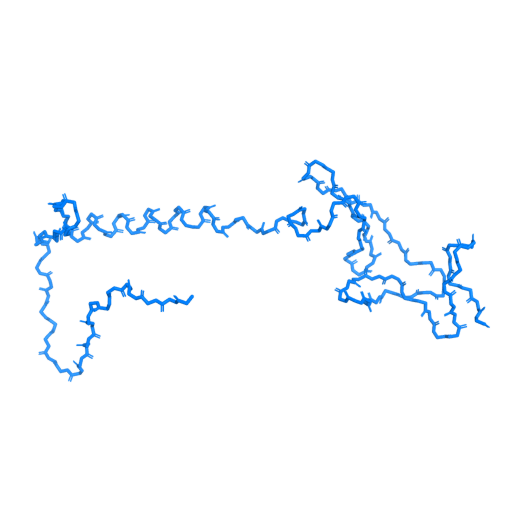 3.311 -6.250 1.00 92.81 89 TYR A CA 1
ATOM 678 C C . TYR A 1 89 ? -8.581 2.589 -6.693 1.00 92.81 89 TYR A C 1
ATOM 680 O O . TYR A 1 89 ? -7.479 3.000 -6.327 1.00 92.81 89 TYR A O 1
ATOM 688 N N . GLU A 1 90 ? -8.747 1.514 -7.455 1.00 95.06 90 GLU A N 1
ATOM 689 C CA . GLU A 1 90 ? -7.658 0.659 -7.926 1.00 95.06 90 GLU A CA 1
ATOM 690 C C . GLU A 1 90 ? -7.703 0.580 -9.451 1.00 95.06 90 GLU A C 1
ATOM 692 O O . GLU A 1 90 ? -8.783 0.529 -10.044 1.00 95.06 90 GLU A O 1
ATOM 697 N N . GLN A 1 91 ? -6.534 0.531 -10.076 1.00 95.81 91 GLN A N 1
ATOM 698 C CA . GLN A 1 91 ? -6.383 0.224 -11.493 1.00 95.81 91 GLN A CA 1
ATOM 699 C C . GLN A 1 91 ? -5.238 -0.775 -11.697 1.00 95.81 91 GLN A C 1
ATOM 701 O O . GLN A 1 91 ? -4.308 -0.797 -10.880 1.00 95.81 91 GLN A O 1
ATOM 706 N N . PRO A 1 92 ? -5.273 -1.579 -12.774 1.00 97.38 92 PRO A N 1
ATOM 707 C CA . PRO A 1 92 ? -4.147 -2.422 -13.150 1.00 97.38 92 PRO A CA 1
ATOM 708 C C . PRO A 1 92 ? -2.867 -1.600 -13.326 1.00 97.38 92 PRO A C 1
ATOM 710 O O . PRO A 1 92 ? -2.901 -0.461 -13.796 1.00 97.38 92 PRO A O 1
ATOM 713 N N . ASN A 1 93 ? -1.742 -2.187 -12.944 1.00 95.88 93 ASN A N 1
ATOM 714 C CA . ASN A 1 93 ? -0.413 -1.609 -13.074 1.00 95.88 93 ASN A CA 1
ATOM 715 C C . ASN A 1 93 ? 0.574 -2.693 -13.512 1.00 95.88 93 ASN A C 1
ATOM 717 O O . ASN A 1 93 ? 0.402 -3.865 -13.189 1.00 95.88 93 ASN A O 1
ATOM 721 N N . ALA A 1 94 ? 1.609 -2.290 -14.234 1.00 94.62 94 ALA A N 1
ATOM 722 C CA . ALA A 1 94 ? 2.771 -3.112 -14.523 1.00 94.62 94 ALA A CA 1
ATOM 723 C C . ALA A 1 94 ? 4.006 -2.213 -14.463 1.00 94.62 94 ALA A C 1
ATOM 725 O O . ALA A 1 94 ? 3.910 -1.014 -14.734 1.00 94.62 94 ALA A O 1
ATOM 726 N N . CYS A 1 95 ? 5.147 -2.779 -14.082 1.00 94.31 95 CYS A N 1
ATOM 727 C CA . CYS A 1 95 ? 6.406 -2.056 -14.181 1.00 94.31 95 CYS A CA 1
ATOM 728 C C . CYS A 1 95 ? 6.815 -1.910 -15.647 1.00 94.31 95 CYS A C 1
ATOM 730 O O . CYS A 1 95 ? 6.525 -2.778 -16.471 1.00 94.31 95 CYS A O 1
ATOM 732 N N . ASN A 1 96 ? 7.450 -0.781 -15.957 1.00 91.88 96 ASN A N 1
ATOM 733 C CA . ASN A 1 96 ? 7.987 -0.514 -17.286 1.00 91.88 96 ASN A CA 1
ATOM 734 C C . ASN A 1 96 ? 9.146 -1.471 -17.605 1.00 91.88 96 ASN A C 1
ATOM 736 O O . ASN A 1 96 ? 9.650 -2.171 -16.728 1.00 91.88 96 ASN A O 1
ATOM 740 N N . GLU A 1 97 ? 9.584 -1.477 -18.862 1.00 93.75 97 GLU A N 1
ATOM 741 C CA . GLU A 1 97 ? 10.771 -2.227 -19.272 1.00 93.75 97 GLU A CA 1
ATOM 742 C C . GLU A 1 97 ? 12.005 -1.831 -18.443 1.00 93.75 97 GLU A C 1
ATOM 744 O O . GLU A 1 97 ? 12.172 -0.666 -18.069 1.00 93.75 97 GLU A O 1
ATOM 749 N N . ASN A 1 98 ? 12.878 -2.812 -18.188 1.00 96.44 98 ASN A N 1
ATOM 750 C CA . ASN A 1 98 ? 14.091 -2.677 -17.370 1.00 96.44 98 ASN A CA 1
ATOM 751 C C . ASN A 1 98 ? 13.815 -2.254 -15.916 1.00 96.44 98 ASN A C 1
ATOM 753 O O . ASN A 1 98 ? 14.611 -1.539 -15.301 1.00 96.44 98 ASN A O 1
ATOM 757 N N . ALA A 1 99 ? 12.656 -2.648 -15.389 1.00 96.50 99 ALA A N 1
ATOM 758 C CA . ALA A 1 99 ? 12.297 -2.485 -13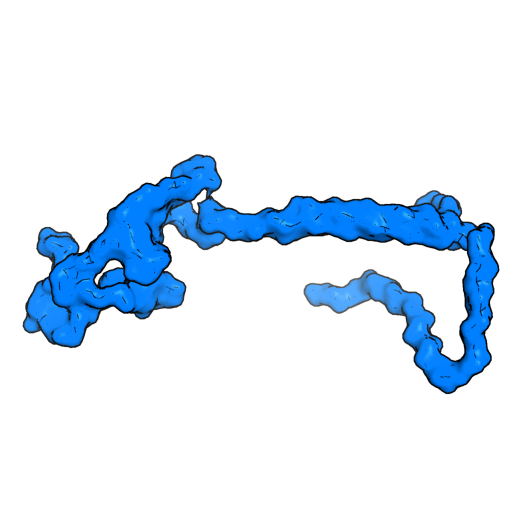.993 1.00 96.50 99 ALA A CA 1
ATOM 759 C C . ALA A 1 99 ? 11.606 -3.742 -13.462 1.00 96.50 99 ALA A C 1
ATOM 761 O O . ALA A 1 99 ? 10.811 -4.382 -14.157 1.00 96.50 99 ALA A O 1
ATOM 762 N N . HIS A 1 100 ? 11.821 -4.033 -12.185 1.00 95.94 100 HIS A N 1
ATOM 763 C CA . HIS A 1 100 ? 11.146 -5.106 -11.468 1.00 95.94 100 HIS A CA 1
ATOM 764 C C . HIS A 1 100 ? 10.344 -4.559 -10.287 1.00 95.94 100 HIS A C 1
ATOM 766 O O . HIS A 1 100 ? 10.545 -3.442 -9.807 1.00 95.94 100 HIS A O 1
ATOM 772 N N . CYS A 1 101 ? 9.394 -5.362 -9.809 1.00 97.06 101 CYS A N 1
ATOM 773 C CA . CYS A 1 101 ? 8.665 -5.019 -8.599 1.00 97.06 101 CYS A CA 1
ATOM 774 C C . CYS A 1 101 ? 9.566 -5.199 -7.376 1.00 97.06 101 CYS A C 1
ATOM 776 O O . CYS A 1 101 ? 10.085 -6.291 -7.142 1.00 97.06 101 CYS A O 1
ATOM 778 N N . GLY A 1 102 ? 9.708 -4.145 -6.583 1.00 95.94 102 GLY A N 1
ATOM 779 C CA . GLY A 1 102 ? 10.538 -4.136 -5.388 1.00 95.94 102 GLY A CA 1
ATOM 780 C C . GLY A 1 102 ? 9.983 -3.200 -4.323 1.00 95.94 102 GLY A C 1
ATOM 781 O O . GLY A 1 102 ? 8.802 -2.843 -4.331 1.00 95.94 102 GLY A O 1
ATOM 782 N N . PHE A 1 103 ? 10.848 -2.807 -3.392 1.00 94.50 103 PHE A N 1
ATOM 783 C CA . PHE A 1 103 ? 10.515 -1.882 -2.314 1.00 94.50 103 PHE A CA 1
ATOM 784 C C . PHE A 1 103 ? 11.552 -0.764 -2.230 1.00 94.50 103 PHE A C 1
ATOM 786 O O . PHE A 1 103 ? 12.750 -1.028 -2.213 1.00 94.50 103 PHE A O 1
ATOM 793 N N . GLU A 1 104 ? 11.080 0.470 -2.081 1.00 90.06 104 GLU A N 1
ATOM 794 C CA . GLU A 1 104 ? 11.890 1.638 -1.733 1.00 90.06 104 GLU A CA 1
ATOM 795 C C . GLU A 1 104 ? 11.206 2.388 -0.593 1.00 90.06 104 GLU A C 1
ATOM 797 O O . GLU A 1 104 ? 10.001 2.638 -0.639 1.00 90.06 104 GLU A O 1
ATOM 802 N N . ASN A 1 105 ? 11.965 2.762 0.442 1.00 88.50 105 ASN A N 1
ATOM 803 C CA . ASN A 1 105 ? 11.431 3.452 1.625 1.00 88.50 105 ASN A CA 1
ATOM 804 C C . ASN A 1 105 ? 10.188 2.755 2.215 1.00 88.50 105 ASN A C 1
ATOM 806 O O . ASN A 1 105 ? 9.183 3.403 2.499 1.00 88.50 105 ASN A O 1
ATOM 810 N N . GLU A 1 106 ? 10.248 1.423 2.337 1.00 88.31 106 GLU A N 1
ATOM 811 C CA . GLU A 1 106 ? 9.166 0.560 2.849 1.00 88.31 106 GLU A CA 1
ATOM 812 C C . GLU A 1 106 ? 7.883 0.536 1.994 1.00 88.31 106 GLU A C 1
ATOM 814 O O . GLU A 1 106 ? 6.911 -0.132 2.349 1.00 88.31 106 GLU A O 1
ATOM 819 N N . MET A 1 107 ? 7.870 1.205 0.839 1.00 89.19 107 MET A N 1
ATOM 820 C CA . MET A 1 107 ? 6.756 1.182 -0.103 1.00 89.19 107 MET A CA 1
ATOM 821 C C . MET A 1 107 ? 7.091 0.338 -1.324 1.00 89.19 107 MET A C 1
ATOM 823 O O . MET A 1 107 ? 8.182 0.418 -1.883 1.00 89.19 107 MET A O 1
ATOM 827 N N . MET A 1 108 ? 6.117 -0.457 -1.761 1.00 93.56 108 MET A N 1
ATOM 828 C CA . MET A 1 108 ? 6.223 -1.201 -3.009 1.00 93.56 108 MET A CA 1
ATOM 829 C C . MET A 1 108 ? 6.314 -0.228 -4.190 1.00 93.56 108 MET A C 1
ATOM 831 O O . MET A 1 108 ? 5.526 0.718 -4.282 1.00 93.56 108 MET A O 1
ATOM 835 N N . THR A 1 109 ? 7.265 -0.462 -5.088 1.00 94.19 109 THR A N 1
ATOM 836 C CA . THR A 1 109 ? 7.515 0.380 -6.263 1.00 94.19 109 THR A CA 1
ATOM 837 C C . THR A 1 109 ? 8.113 -0.436 -7.411 1.00 94.19 109 THR A C 1
ATOM 839 O O . THR A 1 109 ? 8.467 -1.602 -7.239 1.00 94.19 109 THR A O 1
ATOM 842 N N . CYS A 1 110 ? 8.223 0.181 -8.584 1.00 94.62 110 CYS A N 1
ATOM 843 C CA . CYS A 1 110 ? 8.999 -0.352 -9.697 1.00 94.62 110 CYS A CA 1
ATOM 844 C C . CYS A 1 110 ? 10.432 0.169 -9.592 1.00 94.62 110 CYS A C 1
ATOM 846 O O . CYS A 1 110 ? 10.660 1.368 -9.744 1.00 94.62 110 CYS A O 1
ATOM 848 N N . VAL A 1 111 ? 11.365 -0.731 -9.300 1.00 95.88 111 VAL A N 1
ATOM 849 C CA . VAL A 1 111 ? 12.792 -0.440 -9.131 1.00 95.88 111 VAL A CA 1
ATOM 850 C C . VAL A 1 111 ? 13.492 -0.725 -10.455 1.00 95.88 111 VAL A C 1
ATOM 852 O O . VAL A 1 111 ? 13.242 -1.771 -11.054 1.00 95.88 111 VAL A O 1
ATOM 855 N N . CYS A 1 112 ? 14.333 0.196 -10.931 1.00 96.44 112 CYS A N 1
ATOM 856 C CA . CYS A 1 112 ? 15.109 -0.037 -12.149 1.00 96.44 112 CYS A CA 1
ATOM 857 C C . CYS A 1 112 ? 16.094 -1.196 -11.952 1.00 96.44 112 CYS A C 1
ATOM 859 O O . CYS A 1 112 ? 16.703 -1.326 -10.891 1.00 96.44 112 CYS A O 1
ATOM 861 N N . ASP A 1 113 ? 16.244 -2.022 -12.984 1.00 96.50 113 ASP A N 1
ATOM 862 C CA . ASP A 1 113 ? 17.216 -3.110 -12.997 1.00 96.50 113 ASP A CA 1
ATOM 863 C C . ASP A 1 113 ? 18.656 -2.573 -12.978 1.00 96.50 113 ASP A C 1
ATOM 865 O O . ASP A 1 113 ? 18.926 -1.420 -13.332 1.00 96.50 113 ASP A O 1
ATOM 869 N N . ASP A 1 114 ? 19.604 -3.430 -12.596 1.00 96.00 114 ASP A N 1
ATOM 870 C CA . ASP A 1 114 ? 21.020 -3.073 -12.534 1.00 96.00 114 ASP A CA 1
ATOM 871 C C . ASP A 1 114 ? 21.524 -2.505 -13.874 1.00 96.00 114 ASP A C 1
ATOM 873 O O . ASP A 1 114 ? 21.375 -3.108 -14.939 1.00 96.00 114 ASP A O 1
ATOM 877 N N . GLY A 1 115 ? 22.162 -1.333 -13.816 1.00 96.00 115 GLY A N 1
ATOM 878 C CA . GLY A 1 115 ? 22.655 -0.622 -15.000 1.00 96.00 115 GLY A CA 1
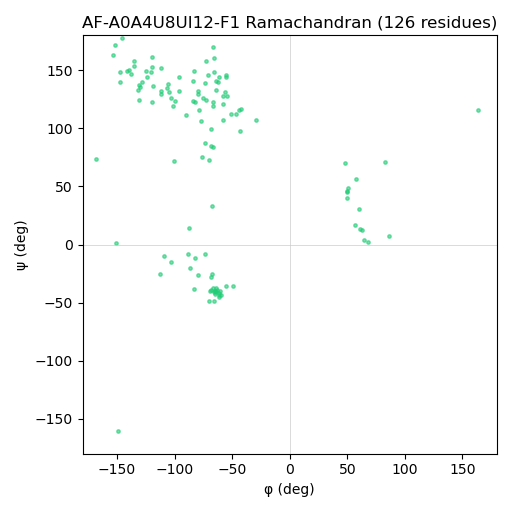ATOM 879 C C . GLY A 1 115 ? 21.625 0.284 -15.685 1.00 96.00 115 GLY A C 1
ATOM 880 O O . GLY A 1 115 ? 21.930 0.838 -16.745 1.00 96.00 115 GLY A O 1
ATOM 881 N N . PHE A 1 116 ? 20.444 0.473 -15.092 1.00 97.25 116 PHE A N 1
ATOM 882 C CA . PHE A 1 116 ? 19.422 1.416 -15.547 1.00 97.25 116 PHE A CA 1
ATOM 883 C C . PHE A 1 116 ? 19.100 2.459 -14.469 1.00 97.25 116 PHE A C 1
ATOM 885 O O . PHE A 1 116 ? 19.134 2.178 -13.276 1.00 97.25 116 PHE A O 1
ATOM 892 N N . ASN A 1 117 ? 18.749 3.670 -14.902 1.00 95.31 117 ASN A N 1
ATOM 893 C CA . ASN A 1 117 ? 18.337 4.787 -14.057 1.00 95.31 117 ASN A CA 1
ATOM 894 C C . ASN A 1 117 ? 16.969 5.323 -14.493 1.00 95.31 117 ASN A C 1
ATOM 896 O O . ASN A 1 117 ? 16.623 5.312 -15.676 1.00 95.31 117 ASN A O 1
ATOM 900 N N . TRP A 1 118 ? 16.198 5.851 -13.542 1.00 93.50 118 TRP A N 1
ATOM 901 C CA . TRP A 1 118 ?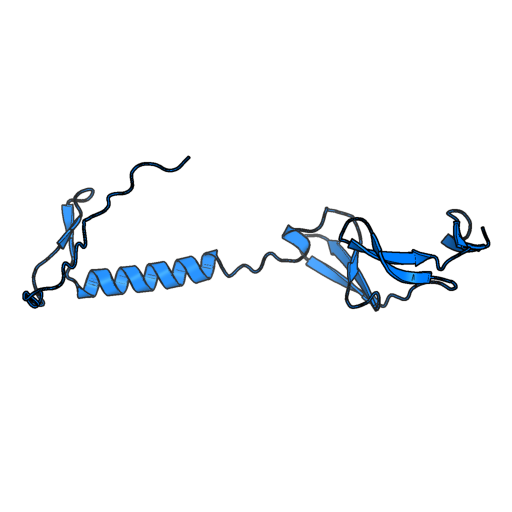 14.919 6.492 -13.838 1.00 93.50 118 TRP A CA 1
ATOM 902 C C . TRP A 1 118 ? 15.113 7.789 -14.638 1.00 93.50 118 TRP A C 1
ATOM 904 O O . TRP A 1 118 ? 15.775 8.723 -14.183 1.00 93.50 118 TRP A O 1
ATOM 914 N N . SER A 1 119 ? 14.487 7.876 -15.813 1.00 93.62 119 SER A N 1
ATOM 915 C CA . SER A 1 119 ? 14.417 9.093 -16.623 1.00 93.62 119 SER A CA 1
ATOM 916 C C . SER A 1 119 ? 13.059 9.762 -16.447 1.00 93.62 119 SER A C 1
ATOM 918 O O . SER A 1 119 ? 12.026 9.198 -16.804 1.00 93.62 119 SER A O 1
ATOM 920 N N . GLN A 1 120 ? 13.053 10.999 -15.948 1.00 91.50 120 GLN A N 1
ATOM 921 C CA . GLN A 1 120 ? 11.823 11.787 -15.829 1.00 91.50 120 GLN A CA 1
ATOM 922 C C . GLN A 1 120 ? 11.247 12.188 -17.198 1.00 91.50 120 GLN A C 1
ATOM 924 O O . GLN A 1 120 ? 10.036 12.345 -17.319 1.00 91.50 120 GLN A O 1
ATOM 929 N N . GLU A 1 121 ? 12.098 12.323 -18.217 1.00 92.75 121 GLU A N 1
ATOM 930 C CA . GLU A 1 121 ? 11.699 12.645 -19.591 1.00 92.75 121 GLU A CA 1
ATOM 931 C C . GLU A 1 121 ? 10.958 11.479 -20.252 1.00 92.75 121 GLU A C 1
ATOM 933 O O . GLU A 1 121 ? 9.873 11.663 -20.795 1.00 92.75 121 GLU A O 1
ATOM 938 N N . ASN A 1 122 ? 11.515 10.269 -20.154 1.00 89.31 122 ASN A N 1
ATOM 939 C CA . ASN A 1 122 ? 10.939 9.076 -20.778 1.00 89.31 122 ASN A CA 1
ATOM 940 C C . ASN A 1 122 ? 9.927 8.355 -19.878 1.00 89.31 122 ASN A C 1
ATOM 942 O O . ASN A 1 122 ? 9.277 7.410 -20.317 1.00 89.31 122 ASN A O 1
ATOM 946 N N . TYR A 1 123 ? 9.816 8.778 -18.614 1.00 88.75 123 TYR A N 1
ATOM 947 C CA . TYR A 1 123 ? 9.014 8.130 -17.576 1.00 88.75 123 TYR A CA 1
ATOM 948 C C . TYR A 1 123 ? 9.285 6.615 -17.494 1.00 88.75 123 TYR A C 1
ATOM 950 O O . TYR A 1 123 ? 8.369 5.805 -17.352 1.00 88.75 123 TYR A O 1
ATOM 958 N N . ALA A 1 124 ? 10.558 6.233 -17.635 1.00 92.56 124 ALA A N 1
ATOM 959 C CA . ALA A 1 124 ? 11.012 4.851 -17.760 1.00 92.56 124 ALA A CA 1
ATOM 960 C C . ALA A 1 124 ? 12.452 4.679 -17.255 1.00 92.56 124 ALA A C 1
ATOM 962 O O . ALA A 1 124 ? 13.200 5.652 -17.123 1.00 92.56 124 ALA A O 1
ATOM 963 N N . CYS A 1 125 ? 12.841 3.429 -17.003 1.00 95.31 125 CYS A N 1
ATOM 964 C CA . CYS A 1 125 ? 14.218 3.063 -16.695 1.00 95.31 125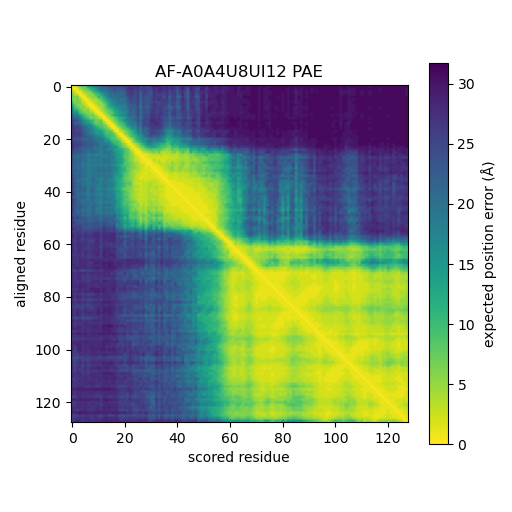 CYS A CA 1
ATOM 965 C C . CYS A 1 125 ? 15.033 3.011 -17.993 1.00 95.31 125 CYS A C 1
ATOM 967 O O . CYS A 1 125 ? 14.767 2.202 -18.884 1.00 95.31 125 CYS A O 1
ATOM 969 N N . VAL A 1 126 ? 16.016 3.902 -18.109 1.00 95.69 126 VAL A N 1
ATOM 970 C CA . VAL A 1 126 ? 16.917 4.013 -19.264 1.00 95.69 126 VAL A CA 1
ATOM 971 C C . VAL A 1 126 ? 18.322 3.608 -18.854 1.00 95.69 126 VAL A C 1
ATOM 973 O O . VAL A 1 126 ? 18.691 3.739 -17.691 1.00 95.69 126 VAL A O 1
ATOM 976 N N . LYS A 1 127 ? 19.110 3.096 -19.799 1.00 95.00 127 LYS A N 1
ATOM 977 C CA . LYS A 1 127 ? 20.485 2.675 -19.523 1.00 95.00 127 LYS A CA 1
ATOM 978 C C . LYS A 1 127 ? 21.292 3.838 -18.926 1.00 95.00 127 LYS A C 1
ATOM 980 O O . LYS A 1 127 ? 21.219 4.949 -19.453 1.00 95.00 127 LYS A O 1
ATOM 985 N N . ALA A 1 128 ? 21.993 3.558 -17.827 1.00 86.00 128 ALA A N 1
ATOM 986 C CA . ALA A 1 128 ? 22.806 4.516 -17.078 1.00 86.00 128 ALA A CA 1
ATOM 987 C C . ALA A 1 128 ? 24.024 5.022 -17.863 1.00 86.00 128 ALA A C 1
ATOM 989 O O . ALA A 1 128 ? 24.560 4.256 -18.703 1.00 86.00 128 ALA A O 1
#

Secondary structure (DSSP, 8-state):
-------------SSS------TTPPEEPTTT--EE-HHHHHHHHHHHHHHHHHHH-----HHHHSPTT--EEETTTTEEEEEETTEEEEEE--PPTTEEEEEETTEEEEEEPTTEEEETTTTEEEE-

Mean predicted aligned error: 16.26 Å

pLDDT: mean 77.61, std 20.53, range [31.64, 97.38]

Solvent-accessible surface area (backbone atoms only — not comparable to full-atom values): 8112 Å² total; per-residue (Å²): 139,91,83,88,78,85,79,76,81,78,80,78,64,94,69,96,72,87,72,71,76,67,94,75,61,64,49,63,41,85,90,76,69,48,71,35,42,68,68,56,49,52,48,53,49,51,52,49,51,53,50,48,49,65,71,62,64,60,65,79,48,70,55,76,74,51,66,84,86,47,70,48,45,39,78,87,39,42,28,36,33,38,46,57,95,79,39,82,47,77,43,84,39,71,59,54,68,56,35,42,73,42,70,55,96,92,37,52,41,67,39,52,36,93,70,32,38,81,33,85,90,76,73,35,39,38,79,105

Nearest PDB structures (foldseek):
  6b08-assembly1_A  TM=4.211E-01  e=2.506E-01  Plasmodium falciparum
  1r6n-assembly1_A  TM=2.376E-01  e=7.972E+00  human papillomavirus 11

Sequence (128 aa):
MIKAILVVALFCGLSQAFQQCKGNEKITDKATGKKYTPQELLTLSKELQGKLLACGNTKKQDCDTMPPLKSWISDNCTKKNVCVNNKKYEQPNACNENAHCGFENEMMTCVCDDGFNWSQENYACVKA

Radius of gyration: 28.5 Å; Cα contacts (8 Å, |Δi|>4): 147; chains: 1; bounding box: 49×37×71 Å

Foldseek 3Di:
DDDDDDDPDPPPPPDDDPPPPPQAAWDADPVPRDTHTPVRVVVVVVVVVVVCCVVVPPPCQPLNPDDAPDWAADDQRQWIWHADPNDIDIDGGDADPQWGFDDDPNGIDTHGHPQWDQDPVVNHTDGD

Organism: Steinernema carpocapsae (NCBI:txid34508)